Protein AF-A0A133XIB0-F1 (afdb_monomer)

Mean predicted aligned error: 13.29 Å

Foldseek 3Di:
DPPVVVVVVVVCVVPPPPPPPPVFPKAKDFPDWDDDPDQKTWTKIFIDGPNHTFKIWIKIARNVQLAIETEDIGGDPVCPPVLPLLVVVLVCVVPRSGHYDYPDPCVVSPVVNVVCCVPVVPPPPPHDPPPD

InterPro domains:
  IPR016181 Acyl-CoA N-acyltransferase [SSF55729] (41-116)

Sequence (132 aa):
MNLLKKQKILLKRLFAIPKNKHHMALEVVPISNKLPPGRCRTIIYAVFDRGRRLGTAEVEYFQEQQSAIIHQIKVEEDVRKQGVASYLVGWIIAHTPYRVGTLYEYHSAYHFWVKMRNRHGWRMLPAPAMSG

Nearest PDB structures (foldseek):
  5trm-assembly1_G  TM=6.796E-01  e=2.036E-03  Homo sapiens
  3owc-assembly2_B  TM=7.773E-01  e=1.513E-02  Pseudomonas aeruginosa PAO1
  5trm-assembly1_C  TM=6.629E-01  e=4.487E-03  Homo sapiens
  5trm-assembly1_T  TM=6.321E-01  e=3.739E-03  Homo sapiens
  8h6c-assembly1_F  TM=6.033E-01  e=4.223E-03  Homo sapiens

Structure (mmCIF, N/CA/C/O backbone):
data_AF-A0A133XIB0-F1
#
_entry.id   AF-A0A133XIB0-F1
#
loop_
_atom_site.group_PDB
_atom_site.id
_atom_site.type_symbol
_atom_site.label_atom_id
_atom_site.label_alt_id
_atom_site.label_comp_id
_atom_site.label_asym_id
_atom_site.label_entity_id
_atom_site.label_seq_id
_atom_site.pdbx_PDB_ins_code
_atom_site.Cartn_x
_atom_site.Cartn_y
_atom_site.Cartn_z
_atom_site.occupancy
_atom_site.B_iso_or_equiv
_atom_site.auth_seq_id
_atom_site.auth_comp_id
_atom_site.auth_asym_id
_atom_site.auth_atom_id
_atom_site.pdbx_PDB_model_num
ATOM 1 N N . MET A 1 1 ? -25.874 -36.073 40.725 1.00 48.44 1 MET A N 1
ATOM 2 C CA . MET A 1 1 ? -25.670 -35.612 39.329 1.00 48.44 1 MET A CA 1
ATOM 3 C C . MET A 1 1 ? -25.730 -34.086 39.273 1.00 48.44 1 MET A C 1
ATOM 5 O O . MET A 1 1 ? -26.831 -33.571 39.300 1.00 48.44 1 MET A O 1
ATOM 9 N N . ASN A 1 2 ? -24.603 -33.352 39.260 1.00 55.22 2 ASN A N 1
ATOM 10 C CA . ASN A 1 2 ? -24.566 -31.948 38.770 1.00 55.22 2 ASN A CA 1
ATOM 11 C C . ASN A 1 2 ? -23.175 -31.271 38.728 1.00 55.22 2 ASN A C 1
ATOM 13 O O . ASN A 1 2 ? -23.085 -30.124 38.292 1.00 55.22 2 ASN A O 1
ATOM 17 N N . LEU A 1 3 ? -22.071 -31.948 39.076 1.00 47.56 3 LEU A N 1
ATOM 18 C CA . LEU A 1 3 ? -20.728 -31.361 38.913 1.00 47.56 3 LEU A CA 1
ATOM 19 C C . LEU A 1 3 ? -20.275 -31.258 37.443 1.00 47.56 3 LEU A C 1
ATOM 21 O O . LEU A 1 3 ? -19.641 -30.274 37.064 1.00 47.56 3 LEU A O 1
ATOM 25 N N . LEU A 1 4 ? -20.686 -32.195 36.581 1.00 51.88 4 LEU A N 1
ATOM 26 C CA . LEU A 1 4 ? -20.302 -32.200 35.160 1.00 51.88 4 LEU A CA 1
ATOM 27 C C . LEU A 1 4 ? -20.970 -31.081 34.336 1.00 51.88 4 LEU A C 1
ATOM 29 O O . LEU A 1 4 ? -20.414 -30.628 33.336 1.00 51.88 4 LEU A O 1
ATOM 33 N N . LYS A 1 5 ? -22.139 -30.575 34.759 1.00 55.56 5 LYS A N 1
ATOM 34 C CA . LYS A 1 5 ? -22.805 -29.446 34.081 1.00 55.56 5 LYS A CA 1
ATOM 35 C C . LYS A 1 5 ? -22.134 -28.100 34.382 1.00 55.56 5 LYS A C 1
ATOM 37 O O . LYS A 1 5 ? -22.064 -27.261 33.486 1.00 55.56 5 LYS A O 1
ATOM 42 N N . LYS A 1 6 ? -21.596 -27.896 35.594 1.00 53.00 6 LYS A N 1
ATOM 43 C CA . LYS A 1 6 ? -20.950 -26.626 35.984 1.00 53.00 6 LYS A CA 1
ATOM 44 C C . LYS A 1 6 ? -19.601 -26.396 35.289 1.00 53.00 6 LYS A C 1
ATOM 46 O O . LYS A 1 6 ? -19.347 -25.278 34.848 1.00 53.00 6 LYS A O 1
ATOM 51 N N . GLN A 1 7 ? -18.778 -27.432 35.096 1.00 56.72 7 GLN A N 1
ATOM 52 C CA . GLN A 1 7 ? -17.493 -27.289 34.387 1.00 56.72 7 GLN A CA 1
ATOM 53 C C . GLN A 1 7 ? -17.665 -26.918 32.902 1.00 56.72 7 GLN A C 1
ATOM 55 O O . GLN A 1 7 ? -16.897 -26.122 32.361 1.00 56.72 7 GLN A O 1
ATOM 60 N N . LYS A 1 8 ? -18.731 -27.409 32.254 1.00 55.38 8 LYS A N 1
ATOM 61 C CA . LYS A 1 8 ? -19.037 -27.105 30.845 1.00 55.38 8 LYS A CA 1
ATOM 62 C C . LYS A 1 8 ? -19.359 -25.622 30.600 1.00 55.38 8 LYS A C 1
ATOM 64 O O . LYS A 1 8 ? -19.100 -25.109 29.513 1.00 55.38 8 LYS A O 1
ATOM 69 N N . ILE A 1 9 ? -19.910 -24.931 31.601 1.00 62.06 9 ILE A N 1
ATOM 70 C CA . ILE A 1 9 ? -20.248 -23.501 31.521 1.00 62.06 9 ILE A CA 1
ATOM 71 C C . ILE A 1 9 ? -19.000 -22.632 31.727 1.00 62.06 9 ILE A C 1
ATOM 73 O O . ILE A 1 9 ? -18.838 -21.630 31.030 1.00 62.06 9 ILE A O 1
ATOM 77 N N . LEU A 1 10 ? -18.093 -23.035 32.625 1.00 54.62 10 LEU A N 1
ATOM 78 C CA . LEU A 1 10 ? -16.854 -22.295 32.886 1.00 54.62 10 LEU A CA 1
ATOM 79 C C . LEU A 1 10 ? -15.926 -22.284 31.657 1.00 54.62 10 LEU A C 1
ATOM 81 O O . LEU A 1 10 ? -15.427 -21.230 31.271 1.00 54.62 10 LEU A O 1
ATOM 85 N N . LEU A 1 11 ? -15.780 -23.427 30.976 1.00 52.69 11 LEU A N 1
ATOM 86 C CA . LEU A 1 11 ? -14.984 -23.541 29.746 1.00 52.69 11 LEU A CA 1
ATOM 87 C C . LEU A 1 11 ? -15.562 -22.710 28.590 1.00 52.69 11 LEU A C 1
ATOM 89 O O . LEU A 1 11 ? -14.818 -22.033 27.888 1.00 52.69 11 LEU A O 1
ATOM 93 N N . LYS A 1 12 ? -16.891 -22.671 28.419 1.00 51.78 12 LYS A N 1
ATOM 94 C CA . LYS A 1 12 ? -17.523 -21.818 27.394 1.00 51.78 12 LYS A CA 1
ATOM 95 C C . LYS A 1 12 ? -17.293 -20.320 27.621 1.00 51.78 12 LYS A C 1
ATOM 97 O O . LYS A 1 12 ? -17.245 -19.581 26.643 1.00 51.78 12 LYS A O 1
ATOM 102 N N . ARG A 1 13 ? -17.153 -19.871 28.875 1.00 54.12 13 ARG A N 1
ATOM 103 C CA . ARG A 1 13 ? -16.846 -18.467 29.200 1.00 54.12 13 ARG A CA 1
ATOM 104 C C . ARG A 1 13 ? -15.378 -18.114 28.960 1.00 54.12 13 ARG A C 1
ATOM 106 O O . ARG A 1 13 ? -15.110 -17.018 28.490 1.00 54.12 13 ARG A O 1
A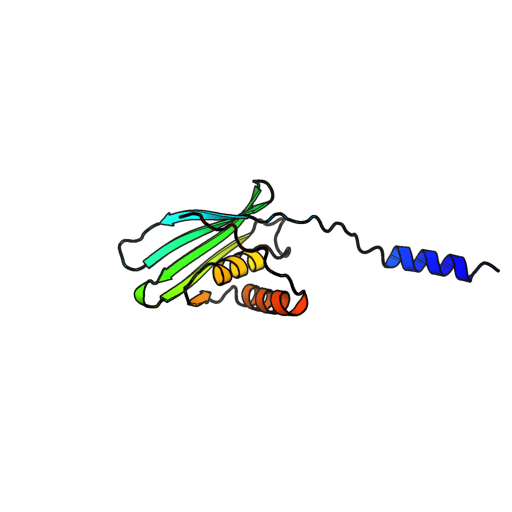TOM 113 N N . LEU A 1 14 ? -14.453 -19.040 29.213 1.00 51.53 14 LEU A N 1
ATOM 114 C CA . LEU A 1 14 ? -13.018 -18.831 28.969 1.00 51.53 14 LEU A CA 1
ATOM 115 C C . LEU A 1 14 ? -12.654 -18.836 27.473 1.00 51.53 14 LEU A C 1
ATOM 117 O O . LEU A 1 14 ? -11.699 -18.178 27.076 1.00 51.53 14 LEU A O 1
ATOM 121 N N . PHE A 1 15 ? -13.445 -19.514 26.633 1.00 49.06 15 PHE A N 1
ATOM 122 C CA . PHE A 1 15 ? -13.287 -19.534 25.170 1.00 49.06 15 PHE A CA 1
ATOM 123 C C . PHE A 1 15 ? -14.325 -18.688 24.420 1.00 49.06 15 PHE A C 1
ATOM 125 O O . PHE A 1 15 ? -14.504 -18.860 23.211 1.00 49.06 15 PHE A O 1
ATOM 132 N N . ALA A 1 16 ? -14.996 -17.752 25.098 1.00 44.78 16 ALA A N 1
ATOM 133 C CA . ALA A 1 16 ? -15.736 -16.686 24.434 1.00 44.78 16 ALA A CA 1
ATOM 134 C C . ALA A 1 16 ? -14.729 -15.707 23.805 1.00 44.78 16 ALA A C 1
ATOM 136 O O . ALA A 1 16 ? -14.565 -14.578 24.254 1.00 44.78 16 ALA A O 1
ATOM 137 N N . ILE A 1 17 ? -14.021 -16.169 22.769 1.00 45.66 17 ILE A N 1
ATOM 138 C CA . ILE A 1 17 ? -13.270 -15.314 21.857 1.00 45.66 17 ILE A CA 1
ATOM 139 C C . ILE A 1 17 ? -14.292 -14.295 21.357 1.00 45.66 17 ILE A C 1
ATOM 141 O O . ILE A 1 17 ? -15.292 -14.714 20.757 1.00 45.66 17 ILE A O 1
ATOM 145 N N . PRO A 1 18 ? -14.108 -12.993 21.626 1.00 40.75 18 PRO A N 1
ATOM 146 C CA . PRO A 1 18 ? -15.047 -11.991 21.171 1.00 40.75 18 PRO A CA 1
ATOM 147 C C . PRO A 1 18 ? -15.094 -12.083 19.648 1.00 40.75 18 PRO A C 1
ATOM 149 O O . PRO A 1 18 ? -14.157 -11.703 18.950 1.00 40.75 18 PRO A O 1
ATOM 152 N N . LYS A 1 19 ? -16.202 -12.602 19.111 1.00 43.84 19 LYS A N 1
ATOM 153 C CA . LYS A 1 19 ? -16.527 -12.527 17.685 1.00 43.84 19 LYS A CA 1
ATOM 154 C C . LYS A 1 19 ? -16.977 -11.106 17.335 1.00 43.84 19 LYS A C 1
ATOM 156 O O . LYS A 1 19 ? -17.892 -10.935 16.546 1.00 43.84 19 LYS A O 1
ATOM 161 N N . ASN A 1 20 ? -16.288 -10.085 17.838 1.00 40.84 20 ASN A N 1
ATOM 162 C CA . ASN A 1 20 ? -16.250 -8.802 17.153 1.00 40.84 20 ASN A CA 1
ATOM 163 C C . ASN A 1 20 ? -15.230 -8.922 16.020 1.00 40.84 20 ASN A C 1
ATOM 165 O O . ASN A 1 20 ? -14.233 -8.210 15.958 1.00 40.84 20 ASN A O 1
ATOM 169 N N . LYS A 1 21 ? -15.498 -9.841 15.081 1.00 48.38 21 LYS A N 1
ATOM 170 C CA . LYS A 1 21 ? -15.031 -9.655 13.711 1.00 48.38 21 LYS A CA 1
ATOM 171 C C . LYS A 1 21 ? -15.888 -8.527 13.154 1.00 48.38 21 LYS A C 1
ATOM 173 O O . LYS A 1 21 ? -16.837 -8.769 12.415 1.00 48.38 21 LYS A O 1
ATOM 178 N N . HIS A 1 22 ? -15.593 -7.294 13.556 1.00 49.78 22 HIS A N 1
ATOM 179 C CA . HIS A 1 22 ? -15.971 -6.163 12.733 1.00 49.78 22 HIS A CA 1
ATOM 180 C C . HIS A 1 22 ? -15.262 -6.408 11.406 1.00 49.78 22 HIS A C 1
ATOM 182 O O . HIS A 1 22 ? -14.036 -6.370 11.323 1.00 49.78 22 HIS A O 1
ATOM 188 N N . HIS A 1 23 ? -16.032 -6.819 10.403 1.00 55.50 23 HIS A N 1
ATOM 189 C CA . HIS A 1 23 ? -15.543 -6.892 9.042 1.00 55.50 23 HIS A CA 1
ATOM 190 C C . HIS A 1 23 ? -15.180 -5.456 8.654 1.00 55.50 23 HIS A C 1
ATOM 192 O O . HIS A 1 23 ? -16.072 -4.638 8.427 1.00 55.50 23 HIS A O 1
ATOM 198 N N . MET A 1 24 ? -13.885 -5.135 8.682 1.00 61.19 24 MET A N 1
ATOM 199 C CA . MET A 1 24 ? -13.374 -3.870 8.165 1.00 61.19 24 MET A CA 1
ATOM 200 C C . MET A 1 24 ? -13.529 -3.903 6.648 1.00 61.19 24 MET A C 1
ATOM 202 O O . MET A 1 24 ? -13.022 -4.819 5.994 1.00 61.19 24 MET A O 1
ATOM 206 N N . ALA A 1 25 ? -14.252 -2.934 6.096 1.00 76.12 25 ALA A N 1
ATOM 207 C CA . ALA A 1 25 ? -14.427 -2.800 4.657 1.00 76.12 25 ALA A CA 1
ATOM 208 C C . ALA A 1 25 ? -13.329 -1.8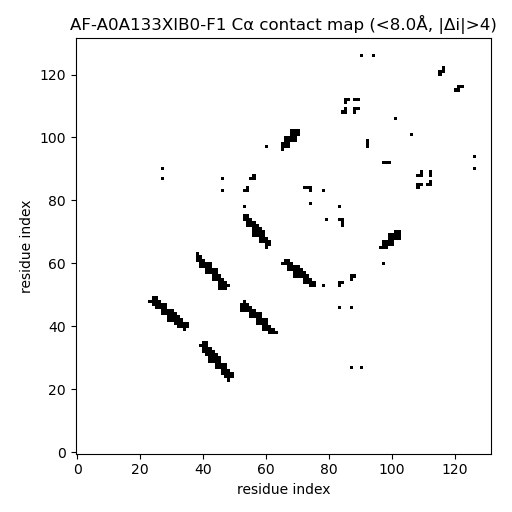63 4.149 1.00 76.12 25 ALA A C 1
ATOM 210 O O . ALA A 1 25 ? -13.562 -0.677 3.931 1.00 76.12 25 ALA A O 1
ATOM 211 N N . LEU A 1 26 ? -12.107 -2.397 4.058 1.00 82.62 26 LEU A N 1
ATOM 212 C CA . LEU A 1 26 ? -10.929 -1.616 3.694 1.00 82.62 26 LEU A CA 1
ATOM 213 C C . LEU A 1 26 ? -10.919 -1.294 2.196 1.00 82.62 26 LEU A C 1
ATOM 215 O O . LEU A 1 26 ? -10.774 -2.191 1.363 1.00 82.62 26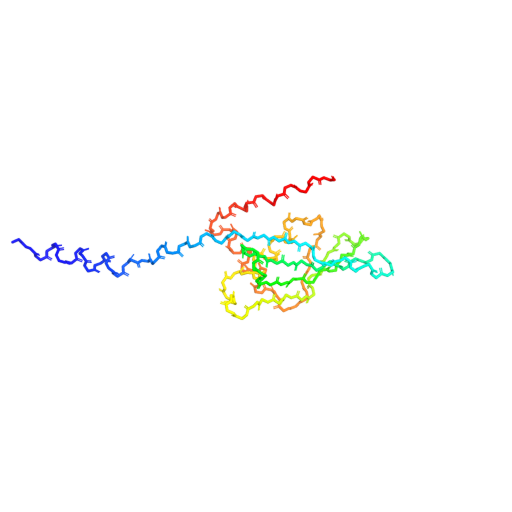 LEU A O 1
ATOM 219 N N . GLU A 1 27 ? -10.984 -0.014 1.864 1.00 87.38 27 GLU A N 1
ATOM 220 C CA . GLU A 1 27 ? -10.875 0.504 0.501 1.00 87.38 27 GLU A CA 1
ATOM 221 C C . GLU A 1 27 ? -9.505 1.158 0.300 1.00 87.38 27 GLU A C 1
ATOM 223 O O . GLU A 1 27 ? -9.046 1.883 1.177 1.00 87.38 27 GLU A O 1
ATOM 228 N N . VAL A 1 28 ? -8.835 0.914 -0.831 1.00 89.69 28 VAL A N 1
ATOM 229 C CA . VAL A 1 28 ? -7.560 1.569 -1.170 1.00 89.69 28 VAL A CA 1
ATOM 230 C C . VAL A 1 28 ? -7.760 2.453 -2.392 1.00 89.69 28 VAL A C 1
ATOM 232 O O . VAL A 1 28 ? -8.201 1.970 -3.430 1.00 89.69 28 VAL A O 1
ATOM 235 N N . VAL A 1 29 ? -7.406 3.732 -2.276 1.00 90.62 29 VAL A N 1
ATOM 236 C CA . VAL A 1 29 ? -7.616 4.744 -3.320 1.00 90.62 29 VAL A CA 1
ATOM 237 C C . VAL A 1 29 ? -6.313 5.514 -3.570 1.00 90.62 29 VAL A C 1
ATOM 239 O O . VAL A 1 29 ? -5.661 5.922 -2.602 1.00 90.62 29 VAL A O 1
ATOM 242 N N . PRO A 1 30 ? -5.894 5.747 -4.828 1.00 91.44 30 PRO A N 1
ATOM 243 C CA . PRO A 1 30 ? -4.803 6.671 -5.128 1.00 91.44 30 PRO A CA 1
ATOM 244 C C . PRO A 1 30 ? -5.253 8.121 -4.881 1.00 91.44 30 PRO A C 1
ATOM 246 O O . PRO A 1 30 ? -6.220 8.586 -5.474 1.00 91.44 30 PRO A O 1
ATOM 249 N N . ILE A 1 31 ? -4.547 8.853 -4.018 1.00 89.81 31 ILE A N 1
ATOM 250 C CA . ILE A 1 31 ? -4.887 10.234 -3.618 1.00 89.81 31 ILE A CA 1
ATOM 251 C C . ILE A 1 31 ? -3.924 11.293 -4.163 1.00 89.81 31 ILE A C 1
ATOM 253 O O . ILE A 1 31 ? -4.150 12.487 -3.998 1.00 89.81 31 ILE A O 1
ATOM 257 N N . SER A 1 32 ? -2.827 10.876 -4.788 1.00 84.50 32 SER A N 1
ATOM 258 C CA . SER A 1 32 ? -1.879 11.782 -5.429 1.00 84.50 32 SER A CA 1
ATOM 259 C C . SER A 1 32 ? -1.262 11.103 -6.634 1.00 84.50 32 SER A C 1
ATOM 261 O O . SER A 1 32 ? -0.885 9.933 -6.568 1.00 84.50 32 SER A O 1
ATOM 263 N N . ASN A 1 33 ? -1.119 11.875 -7.703 1.00 73.81 33 ASN A N 1
ATOM 264 C CA . ASN A 1 33 ? -0.374 11.496 -8.886 1.00 73.81 33 ASN A CA 1
ATOM 265 C C . ASN A 1 33 ? 0.666 12.581 -9.162 1.00 73.81 33 ASN A C 1
ATOM 267 O O . ASN A 1 33 ? 0.451 13.465 -9.991 1.00 73.81 33 ASN A O 1
ATOM 271 N N . LYS A 1 34 ? 1.770 12.556 -8.410 1.00 64.19 34 LYS A N 1
ATOM 272 C CA . LYS A 1 34 ? 2.893 13.441 -8.706 1.00 64.19 34 LYS A CA 1
ATOM 273 C C . LYS A 1 34 ? 3.728 12.749 -9.771 1.00 64.19 34 LYS A C 1
ATOM 275 O O . LYS A 1 34 ? 4.355 11.724 -9.517 1.00 64.19 34 LYS A O 1
ATOM 280 N N . LEU A 1 35 ? 3.694 13.308 -10.972 1.00 55.31 35 LEU A N 1
ATOM 281 C CA . LEU A 1 35 ? 4.643 12.988 -12.025 1.00 55.31 35 LEU A CA 1
ATOM 282 C C . LEU A 1 35 ? 5.876 13.866 -11.782 1.00 55.31 35 LEU A C 1
ATOM 284 O O . LEU A 1 35 ? 5.817 15.055 -12.106 1.00 55.31 35 LEU A O 1
ATOM 288 N N . PRO A 1 36 ? 6.979 13.365 -11.190 1.00 52.09 36 PRO A N 1
ATOM 289 C CA . PRO A 1 36 ? 8.246 14.028 -11.436 1.00 52.09 36 PRO A CA 1
ATOM 290 C C . PRO A 1 36 ? 8.508 13.979 -12.955 1.00 52.09 36 PRO A C 1
ATOM 292 O O . PRO A 1 36 ? 8.101 13.021 -13.619 1.00 52.09 36 PRO A O 1
ATOM 295 N N . PRO A 1 37 ? 9.128 15.009 -13.548 1.00 47.25 37 PRO A N 1
ATOM 296 C CA . PRO A 1 37 ? 9.447 14.994 -14.971 1.00 47.25 37 PRO A CA 1
ATOM 297 C C . PRO A 1 37 ? 10.394 13.817 -15.280 1.00 47.25 37 PRO A C 1
ATOM 299 O O . PRO A 1 37 ? 11.559 13.846 -14.895 1.00 47.25 37 PRO A O 1
ATOM 302 N N . GLY A 1 38 ? 9.893 12.760 -15.937 1.00 57.38 38 GLY A N 1
ATOM 303 C CA . GLY A 1 38 ? 10.684 11.586 -16.336 1.00 57.38 38 GLY A CA 1
ATOM 304 C C . GLY A 1 38 ? 9.942 10.238 -16.294 1.00 57.38 38 GLY A C 1
ATOM 305 O O . GLY A 1 38 ? 8.732 10.171 -16.111 1.00 57.38 38 GLY A O 1
ATOM 306 N N . ARG A 1 39 ? 10.704 9.143 -16.461 1.00 64.00 39 ARG A N 1
ATOM 307 C CA . ARG A 1 39 ? 10.275 7.717 -16.502 1.00 64.00 39 ARG A CA 1
ATOM 308 C C . ARG A 1 39 ? 9.792 7.152 -15.154 1.00 64.00 39 ARG A C 1
ATOM 310 O O . ARG A 1 39 ? 9.495 5.959 -15.044 1.00 64.00 39 ARG A O 1
ATOM 317 N N . CYS A 1 40 ? 9.760 8.006 -14.137 1.00 67.69 40 CYS A N 1
ATOM 318 C CA . CYS A 1 40 ? 9.449 7.670 -12.762 1.00 67.69 40 CYS A CA 1
ATOM 319 C C . CYS A 1 40 ? 8.117 8.315 -12.362 1.00 67.69 40 CYS A C 1
ATOM 321 O O . CYS A 1 40 ? 7.908 9.497 -12.626 1.00 67.69 40 CYS A O 1
ATOM 323 N N . ARG A 1 41 ? 7.200 7.562 -11.747 1.00 84.81 41 ARG A N 1
ATOM 324 C CA . ARG A 1 41 ? 5.881 8.069 -11.323 1.00 84.81 41 ARG A CA 1
ATOM 325 C C . ARG A 1 41 ? 5.648 7.773 -9.851 1.00 84.81 41 ARG A C 1
ATOM 327 O O . ARG A 1 41 ? 5.651 6.608 -9.472 1.00 84.81 41 ARG A O 1
ATOM 334 N N . THR A 1 42 ? 5.344 8.791 -9.049 1.00 89.62 42 THR A N 1
ATOM 335 C CA . THR A 1 42 ? 5.051 8.607 -7.621 1.00 89.62 42 THR A CA 1
ATOM 336 C C . THR A 1 42 ? 3.551 8.701 -7.360 1.00 89.62 42 THR A C 1
ATOM 338 O O . THR A 1 42 ? 2.908 9.723 -7.621 1.00 89.62 42 THR A O 1
ATOM 341 N N . ILE A 1 43 ? 2.980 7.622 -6.825 1.00 90.25 43 ILE A N 1
ATOM 342 C CA . ILE A 1 43 ? 1.565 7.511 -6.465 1.00 90.25 43 ILE A CA 1
ATOM 343 C C . ILE A 1 43 ? 1.458 7.337 -4.954 1.00 90.25 43 ILE A C 1
ATOM 345 O O . ILE A 1 43 ? 2.107 6.470 -4.369 1.00 90.25 43 ILE A O 1
ATOM 349 N N . ILE A 1 44 ? 0.603 8.142 -4.323 1.00 92.38 44 ILE A N 1
ATOM 350 C CA . ILE A 1 44 ? 0.257 7.959 -2.911 1.00 92.38 44 ILE A CA 1
ATOM 351 C C . ILE A 1 44 ? -1.079 7.235 -2.849 1.00 92.38 44 ILE A C 1
ATOM 353 O O . ILE A 1 44 ? -2.087 7.765 -3.311 1.00 92.38 44 ILE A O 1
ATOM 357 N N . TYR A 1 45 ? -1.089 6.050 -2.256 1.00 93.75 45 TYR A N 1
ATOM 358 C CA . TYR A 1 45 ? -2.299 5.302 -1.944 1.00 93.75 45 TYR A CA 1
ATOM 359 C C . TYR A 1 45 ? -2.745 5.616 -0.520 1.00 93.75 45 TYR A C 1
ATOM 361 O O . TYR A 1 45 ? -1.915 5.741 0.378 1.00 93.75 45 TYR A O 1
ATOM 369 N N . ALA A 1 46 ? -4.048 5.715 -0.299 1.00 93.88 46 ALA A N 1
ATOM 370 C CA . ALA A 1 46 ? -4.654 5.826 1.018 1.00 93.88 46 ALA A CA 1
ATOM 371 C C . ALA A 1 46 ? -5.613 4.662 1.242 1.00 93.88 46 ALA A C 1
ATOM 373 O O . ALA A 1 46 ? -6.314 4.255 0.320 1.00 93.88 46 ALA A O 1
ATOM 374 N N . VAL A 1 47 ? -5.641 4.137 2.465 1.00 92.38 47 VAL A N 1
ATOM 375 C CA . VAL A 1 47 ? -6.600 3.111 2.883 1.00 92.38 47 VAL A CA 1
ATOM 376 C C . VAL A 1 47 ? -7.672 3.731 3.769 1.00 92.38 47 VAL A C 1
ATOM 378 O O . VAL A 1 47 ? -7.355 4.495 4.684 1.00 92.38 47 VAL A O 1
ATOM 381 N N . PHE A 1 48 ? -8.928 3.395 3.502 1.00 91.38 48 PHE A N 1
ATOM 382 C CA . PHE A 1 48 ? -10.108 3.896 4.189 1.00 91.38 48 PHE A CA 1
ATOM 383 C C . PHE A 1 48 ? -10.930 2.751 4.781 1.00 91.38 48 PHE A C 1
ATOM 385 O O . PHE A 1 48 ? -10.968 1.658 4.228 1.00 91.38 48 PHE A O 1
ATOM 392 N N . ASP A 1 49 ? -11.621 3.023 5.882 1.00 89.75 49 ASP A N 1
ATOM 393 C CA . ASP A 1 49 ? -12.738 2.217 6.380 1.00 89.75 49 ASP A C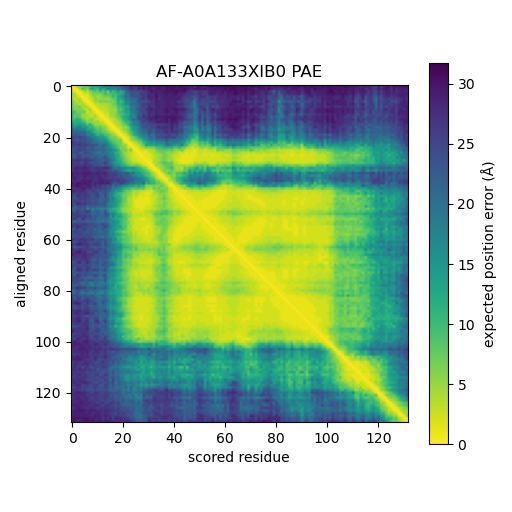A 1
ATOM 394 C C . ASP A 1 49 ? -13.921 3.160 6.596 1.00 89.75 49 ASP A C 1
ATOM 396 O O . ASP A 1 49 ? -13.831 4.110 7.375 1.00 89.75 49 ASP A O 1
ATOM 400 N N . ARG A 1 50 ? -15.018 2.942 5.860 1.00 86.56 50 ARG A N 1
ATOM 401 C CA . ARG A 1 50 ? -16.255 3.745 5.956 1.00 86.56 50 ARG A CA 1
ATOM 402 C C . ARG A 1 50 ? -16.017 5.262 5.850 1.00 86.56 50 ARG A C 1
ATOM 404 O O . ARG A 1 50 ? -16.551 6.042 6.633 1.00 86.56 50 ARG A O 1
ATOM 411 N N . GLY A 1 51 ? -15.175 5.676 4.903 1.00 89.31 51 GLY A N 1
ATOM 412 C CA . GLY A 1 51 ? -14.831 7.085 4.669 1.00 89.31 51 GLY A CA 1
ATOM 413 C C . GLY A 1 51 ? -13.770 7.663 5.614 1.00 89.31 51 GLY A C 1
ATOM 414 O O . GLY A 1 51 ? -13.272 8.760 5.369 1.00 89.31 51 GLY A O 1
ATOM 415 N N . ARG A 1 52 ? -13.349 6.934 6.656 1.00 91.75 52 ARG A N 1
ATOM 416 C CA . ARG A 1 52 ? -12.239 7.337 7.528 1.00 91.75 52 ARG A CA 1
ATOM 417 C C . ARG A 1 52 ? -10.913 6.842 6.961 1.00 91.75 52 ARG A C 1
ATOM 419 O O . ARG A 1 52 ? -10.731 5.640 6.790 1.00 91.75 52 ARG A O 1
ATOM 426 N N . ARG A 1 53 ? -9.957 7.746 6.732 1.00 95.06 53 ARG A N 1
ATOM 427 C CA . ARG A 1 53 ? -8.589 7.376 6.336 1.00 95.06 53 ARG A CA 1
ATOM 428 C C . ARG A 1 53 ? -7.860 6.715 7.508 1.00 95.06 53 ARG A C 1
ATOM 430 O O . ARG A 1 53 ? -7.805 7.287 8.591 1.00 95.06 53 ARG A O 1
ATOM 437 N N . LEU A 1 54 ? -7.293 5.535 7.276 1.00 93.12 54 LEU A N 1
ATOM 438 C CA . LEU A 1 54 ? -6.558 4.744 8.271 1.00 93.12 54 LEU A CA 1
ATOM 439 C C . LEU A 1 54 ? -5.041 4.743 8.039 1.00 93.12 54 LEU A C 1
ATOM 441 O O . LEU A 1 54 ? -4.269 4.444 8.950 1.00 93.12 54 LEU A O 1
ATOM 445 N N . GLY A 1 55 ? -4.594 5.050 6.822 1.00 94.56 55 GLY A N 1
ATOM 446 C CA . GLY A 1 55 ? -3.174 5.113 6.497 1.00 94.56 55 GLY A CA 1
ATOM 447 C C . GLY A 1 55 ? -2.900 5.486 5.048 1.00 94.56 55 GLY A C 1
ATOM 448 O O . GLY A 1 55 ? -3.819 5.582 4.233 1.00 94.56 55 GLY A O 1
ATOM 449 N N . THR A 1 56 ? -1.625 5.691 4.732 1.00 95.81 56 THR A N 1
ATOM 450 C CA . THR A 1 56 ? -1.128 5.995 3.390 1.00 95.81 56 THR A CA 1
ATOM 451 C C . THR A 1 56 ? 0.149 5.225 3.070 1.00 95.81 56 THR A C 1
ATOM 453 O O . THR A 1 56 ? 0.912 4.872 3.969 1.00 95.81 56 THR A O 1
ATOM 456 N N . ALA A 1 57 ? 0.394 4.994 1.782 1.00 93.25 57 ALA A N 1
ATOM 457 C CA . ALA A 1 57 ? 1.637 4.456 1.249 1.00 93.25 57 ALA A CA 1
ATOM 458 C C . ALA A 1 57 ? 2.091 5.285 0.048 1.00 93.25 57 ALA A C 1
ATOM 460 O O . ALA A 1 57 ? 1.309 5.527 -0.868 1.00 93.25 57 ALA A O 1
ATOM 461 N N . GLU A 1 58 ? 3.351 5.697 0.052 1.00 92.56 58 GLU A N 1
ATOM 462 C CA . GLU A 1 58 ? 3.995 6.360 -1.077 1.00 92.56 58 GLU A CA 1
ATOM 463 C C . GLU A 1 58 ? 4.767 5.330 -1.899 1.00 92.56 58 GLU A C 1
ATOM 465 O O . GLU A 1 58 ? 5.622 4.613 -1.370 1.00 92.56 58 GLU A O 1
ATOM 470 N N . VAL A 1 59 ? 4.427 5.234 -3.183 1.00 91.31 59 VAL A N 1
ATOM 471 C CA . VAL A 1 59 ? 4.969 4.229 -4.096 1.00 91.31 59 VAL A CA 1
ATOM 472 C C . VAL A 1 59 ? 5.515 4.914 -5.332 1.00 91.31 59 VAL A C 1
ATOM 474 O O . VAL A 1 59 ? 4.798 5.636 -6.021 1.00 91.31 59 VAL A O 1
ATOM 477 N N . GLU A 1 60 ? 6.773 4.645 -5.631 1.00 90.25 60 GLU A N 1
ATOM 478 C CA . GLU A 1 60 ? 7.449 5.132 -6.821 1.00 90.25 60 GLU A CA 1
ATOM 479 C C . GLU A 1 60 ? 7.541 4.014 -7.864 1.00 90.25 60 GLU A C 1
ATOM 481 O 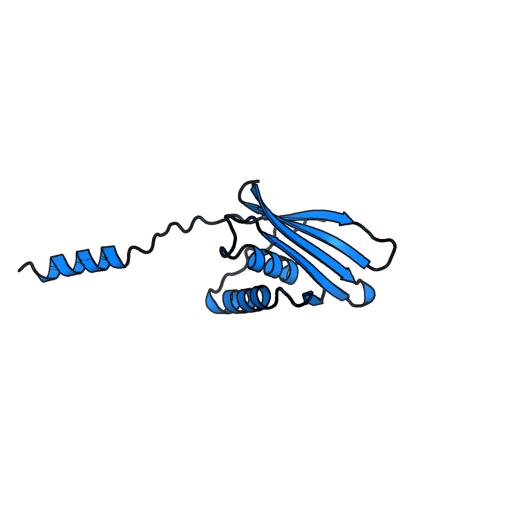O . GLU A 1 60 ? 7.940 2.896 -7.553 1.00 90.25 60 GLU A O 1
ATOM 486 N N . TYR A 1 61 ? 7.133 4.299 -9.096 1.00 89.25 61 TYR A N 1
ATOM 487 C CA . TYR A 1 61 ? 7.073 3.355 -10.207 1.00 89.25 61 TYR A CA 1
ATOM 488 C C . TYR A 1 61 ? 8.141 3.689 -11.233 1.00 89.25 61 TYR A C 1
ATOM 490 O O . TYR A 1 61 ? 8.194 4.811 -11.732 1.00 89.25 61 TYR A O 1
ATOM 498 N N . PHE A 1 62 ? 8.915 2.681 -11.611 1.00 87.56 62 PHE A N 1
ATOM 499 C CA . PHE A 1 62 ? 10.009 2.769 -12.562 1.00 87.56 62 PHE A CA 1
ATOM 500 C C . PHE A 1 62 ? 9.622 2.005 -13.833 1.00 87.56 62 PHE A C 1
ATOM 502 O O . PHE A 1 62 ? 9.703 0.774 -13.892 1.00 87.56 62 PHE A O 1
ATOM 509 N N . GLN A 1 63 ? 9.139 2.734 -14.847 1.00 84.25 63 GLN A N 1
ATOM 510 C CA . GLN A 1 63 ? 8.525 2.137 -16.042 1.00 84.25 63 GLN A CA 1
ATOM 511 C C . GLN A 1 63 ? 9.465 1.206 -16.814 1.00 84.25 63 GLN A C 1
ATOM 513 O O . GLN A 1 63 ? 9.064 0.115 -17.217 1.00 84.25 63 GLN A O 1
ATOM 518 N N . GLU A 1 64 ? 10.723 1.601 -16.986 1.00 85.31 64 GLU A N 1
ATOM 519 C CA . GLU A 1 64 ? 11.688 0.829 -17.776 1.00 85.31 64 GLU A CA 1
ATOM 520 C C . GLU A 1 64 ? 12.130 -0.452 -17.089 1.00 85.31 64 GLU A C 1
ATOM 522 O O . GLU A 1 64 ? 12.272 -1.493 -17.723 1.00 85.31 64 GLU A O 1
ATOM 527 N N . GLN A 1 65 ? 12.323 -0.384 -15.776 1.00 85.19 65 GLN A N 1
ATOM 528 C CA . GLN A 1 65 ? 12.729 -1.528 -14.975 1.00 85.19 65 GLN A CA 1
ATOM 529 C C . GLN A 1 65 ? 11.557 -2.474 -14.682 1.00 85.19 65 GLN A C 1
ATOM 531 O O . GLN A 1 65 ? 11.780 -3.565 -14.148 1.00 85.19 65 GLN A O 1
ATOM 536 N N . GLN A 1 66 ? 10.316 -2.075 -15.005 1.00 85.75 66 GLN A N 1
ATOM 537 C CA . GLN A 1 66 ? 9.098 -2.786 -14.605 1.00 85.75 66 GLN A CA 1
ATOM 538 C C . GLN A 1 66 ? 9.122 -3.097 -13.096 1.00 85.75 66 GLN A C 1
ATOM 540 O O . GLN A 1 66 ? 8.757 -4.192 -12.655 1.00 85.75 66 GLN A O 1
ATOM 545 N N . SER A 1 67 ? 9.589 -2.131 -12.295 1.00 87.38 67 SER A N 1
ATOM 546 C CA . SER A 1 67 ? 9.637 -2.207 -10.835 1.00 87.38 67 SER A CA 1
ATOM 547 C C . SER A 1 67 ? 8.891 -1.056 -10.156 1.00 87.38 67 SER A C 1
ATOM 549 O O . SER A 1 67 ? 8.650 -0.000 -10.739 1.00 87.38 67 SER A O 1
ATOM 551 N N . ALA A 1 68 ? 8.489 -1.278 -8.909 1.00 88.81 68 ALA A N 1
ATOM 552 C CA . ALA A 1 68 ? 7.920 -0.259 -8.038 1.00 88.81 68 ALA A CA 1
ATOM 553 C C . ALA A 1 68 ? 8.585 -0.344 -6.663 1.00 88.81 68 ALA A C 1
ATOM 555 O O . ALA A 1 68 ? 8.931 -1.434 -6.217 1.00 88.81 68 ALA A O 1
ATOM 556 N N . ILE A 1 69 ? 8.763 0.781 -5.980 1.00 88.44 69 ILE A N 1
ATOM 557 C CA . ILE A 1 69 ? 9.368 0.851 -4.651 1.00 88.44 69 ILE A CA 1
ATOM 558 C C . ILE A 1 69 ? 8.392 1.535 -3.704 1.00 88.44 69 ILE A C 1
ATOM 560 O O . ILE A 1 69 ? 7.963 2.662 -3.941 1.00 88.44 69 ILE A O 1
ATOM 564 N N . ILE A 1 70 ? 8.045 0.853 -2.613 1.00 89.62 70 ILE A N 1
ATOM 565 C CA . ILE A 1 70 ? 7.312 1.473 -1.506 1.00 89.62 70 ILE A CA 1
ATOM 566 C C . ILE A 1 70 ? 8.326 2.227 -0.639 1.00 89.62 70 ILE A C 1
ATOM 568 O O . ILE A 1 70 ? 9.190 1.600 -0.019 1.00 89.62 70 ILE A O 1
ATOM 572 N N . HIS A 1 71 ? 8.212 3.555 -0.612 1.00 87.81 71 HIS A N 1
ATOM 573 C CA . HIS A 1 71 ? 9.103 4.449 0.137 1.00 87.81 71 HIS A CA 1
ATOM 574 C C . HIS A 1 71 ? 8.699 4.569 1.594 1.00 87.81 71 HIS A C 1
ATOM 576 O O . HIS A 1 71 ? 9.518 4.433 2.497 1.00 87.81 71 HIS A O 1
ATOM 582 N N . GLN A 1 72 ? 7.417 4.830 1.824 1.00 89.12 72 GLN A N 1
ATOM 583 C CA . GLN A 1 72 ? 6.922 5.158 3.147 1.00 89.12 72 GLN A CA 1
ATOM 584 C C . GLN A 1 72 ? 5.507 4.634 3.333 1.00 89.12 72 GLN A C 1
ATOM 586 O O . GLN A 1 72 ? 4.676 4.735 2.433 1.00 89.12 72 GLN A O 1
ATOM 591 N N . ILE A 1 73 ? 5.223 4.123 4.530 1.00 91.25 73 ILE A N 1
ATOM 592 C CA . ILE A 1 73 ? 3.879 3.752 4.973 1.00 91.25 73 ILE A CA 1
ATOM 593 C C . ILE A 1 73 ? 3.597 4.446 6.302 1.00 91.25 73 ILE A C 1
ATOM 595 O O . ILE A 1 73 ? 4.336 4.275 7.275 1.00 91.25 73 ILE A O 1
ATOM 599 N N . LYS A 1 74 ? 2.499 5.199 6.364 1.00 93.25 74 LYS A N 1
ATOM 600 C CA . LYS A 1 74 ? 2.000 5.828 7.593 1.00 93.25 74 LYS A CA 1
ATOM 601 C C . LYS A 1 74 ? 0.646 5.230 7.941 1.00 93.25 74 LYS A C 1
ATOM 603 O O . LYS A 1 74 ? -0.216 5.114 7.080 1.00 93.25 74 LYS A O 1
ATOM 608 N N . VAL A 1 75 ? 0.459 4.849 9.200 1.00 92.12 75 VAL A N 1
ATOM 609 C CA . VAL A 1 75 ? -0.811 4.326 9.724 1.00 92.12 75 VAL A CA 1
ATOM 610 C C . VAL A 1 75 ? -1.191 5.147 10.948 1.00 92.12 75 VAL A C 1
ATOM 612 O O . VAL A 1 75 ? -0.326 5.421 11.793 1.00 92.12 75 VAL A O 1
ATOM 615 N N . GLU A 1 76 ? -2.467 5.526 11.018 1.00 92.81 76 GLU A N 1
ATOM 616 C CA . GLU A 1 76 ? -3.055 6.232 12.158 1.00 92.81 76 GLU A CA 1
ATOM 617 C C . GLU A 1 76 ? -2.799 5.455 13.452 1.00 92.81 76 GLU A C 1
ATOM 619 O O . GLU A 1 76 ? -2.796 4.223 13.470 1.00 92.81 76 GLU A O 1
ATOM 624 N N . GLU A 1 77 ? -2.516 6.166 14.538 1.00 91.19 77 GLU A N 1
ATOM 625 C CA . GLU A 1 77 ? -1.978 5.553 15.753 1.00 91.19 77 GLU A CA 1
ATOM 626 C C . GLU A 1 77 ? -2.923 4.526 16.388 1.00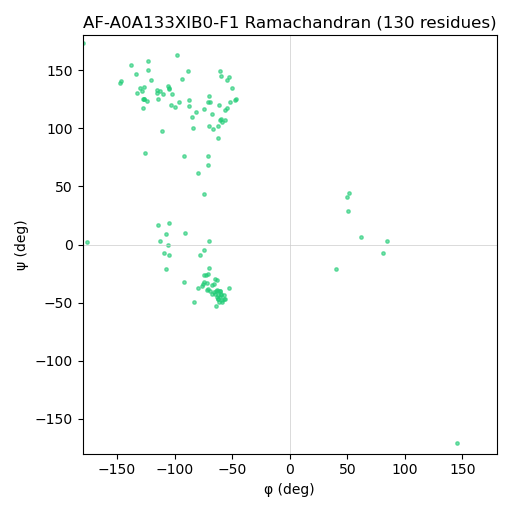 91.19 77 GLU A C 1
ATOM 628 O O . GLU A 1 77 ? -2.483 3.445 16.785 1.00 91.19 77 GLU A O 1
ATOM 633 N N . ASP A 1 78 ? -4.222 4.817 16.392 1.00 87.69 78 ASP A N 1
ATOM 634 C CA . ASP A 1 78 ? -5.265 3.976 16.978 1.00 87.69 78 ASP A CA 1
ATOM 635 C C . ASP A 1 78 ? -5.519 2.675 16.197 1.00 87.69 78 ASP A C 1
ATOM 637 O O . ASP A 1 78 ? -6.022 1.702 16.763 1.00 87.69 78 ASP A O 1
ATOM 641 N N . VAL A 1 79 ? -5.119 2.618 14.921 1.00 83.94 79 VAL A N 1
ATOM 642 C CA . VAL A 1 79 ? -5.216 1.415 14.073 1.00 83.94 79 VAL A CA 1
ATOM 643 C C . VAL A 1 79 ? -3.870 0.746 13.784 1.00 83.94 79 VAL A C 1
ATOM 645 O O . VAL A 1 79 ? -3.784 -0.218 13.010 1.00 83.94 79 VAL A O 1
ATOM 648 N N . ARG A 1 80 ? -2.795 1.179 14.455 1.00 84.06 80 ARG A N 1
ATOM 649 C CA . ARG A 1 80 ? -1.508 0.468 14.415 1.00 84.06 80 ARG A CA 1
ATOM 650 C C . ARG A 1 80 ? -1.659 -0.952 14.959 1.00 84.06 80 ARG A C 1
ATOM 652 O O . ARG A 1 80 ? -2.468 -1.234 15.834 1.00 84.06 80 ARG A O 1
ATOM 659 N N . LYS A 1 81 ? -0.846 -1.873 14.428 1.00 81.44 81 LYS A N 1
ATOM 660 C CA . LYS A 1 81 ? -0.856 -3.317 14.754 1.00 81.44 81 LYS A CA 1
ATOM 661 C C . LYS A 1 81 ? -2.166 -4.058 14.423 1.00 81.44 81 LYS A C 1
ATOM 663 O O . LYS A 1 81 ? -2.248 -5.252 14.685 1.00 81.44 81 LYS A O 1
ATOM 668 N N . GLN A 1 82 ? -3.131 -3.415 13.760 1.00 81.19 82 GLN A N 1
ATOM 669 C CA . GLN A 1 82 ? -4.366 -4.058 13.283 1.00 81.19 82 GLN A CA 1
ATOM 670 C C . GLN A 1 82 ? -4.253 -4.620 11.850 1.00 81.19 82 GLN A C 1
ATOM 672 O O . GLN A 1 82 ? -5.242 -5.010 11.242 1.00 81.19 82 GLN A O 1
ATOM 677 N N . GLY A 1 83 ? -3.042 -4.664 11.282 1.00 82.19 83 GLY A N 1
ATOM 678 C CA . GLY A 1 83 ? -2.793 -5.219 9.945 1.00 82.19 83 GLY A CA 1
ATOM 679 C C . GLY A 1 83 ? -3.023 -4.253 8.775 1.00 82.19 83 GLY A C 1
ATOM 680 O O . GLY A 1 83 ? -2.812 -4.655 7.635 1.00 82.19 83 GLY A O 1
ATOM 681 N N . VAL A 1 84 ? -3.370 -2.985 9.030 1.00 85.25 84 VAL A N 1
ATOM 682 C CA . VAL A 1 84 ? -3.614 -1.959 7.991 1.00 85.25 84 VAL A CA 1
ATOM 683 C C . VAL A 1 84 ? -2.414 -1.784 7.049 1.00 85.25 84 VAL A C 1
ATOM 685 O O . VAL A 1 84 ? -2.578 -1.826 5.833 1.00 85.25 84 VAL A O 1
ATOM 688 N N . ALA A 1 85 ? -1.193 -1.675 7.589 1.00 87.81 85 ALA A N 1
ATOM 689 C CA . ALA A 1 85 ? 0.025 -1.577 6.775 1.00 87.81 85 ALA A CA 1
ATOM 690 C C . ALA A 1 85 ? 0.223 -2.810 5.876 1.00 87.81 85 ALA A C 1
ATOM 692 O O . ALA A 1 85 ? 0.511 -2.681 4.690 1.00 87.81 85 ALA A O 1
ATOM 693 N N . SER A 1 86 ? 0.030 -4.012 6.425 1.00 83.69 86 SER A N 1
ATOM 694 C CA . SER A 1 86 ? 0.163 -5.262 5.671 1.00 83.69 86 SER A CA 1
ATOM 695 C C . SER A 1 86 ? -0.914 -5.423 4.603 1.00 83.69 86 SER A C 1
ATOM 697 O O . SER A 1 86 ? -0.623 -5.955 3.535 1.00 83.69 86 SER A O 1
ATOM 699 N N . TYR A 1 87 ? -2.138 -4.957 4.865 1.00 84.81 87 TYR A N 1
ATOM 700 C CA . TYR A 1 87 ? -3.194 -4.909 3.859 1.00 84.81 87 TYR A CA 1
ATOM 701 C C . TYR A 1 87 ? -2.807 -3.983 2.707 1.00 84.81 87 TYR A C 1
ATOM 703 O O . TYR A 1 87 ? -2.892 -4.393 1.555 1.00 84.81 87 TYR A O 1
ATOM 711 N N . LEU A 1 88 ? -2.313 -2.780 3.011 1.00 87.94 88 LEU A N 1
ATOM 712 C CA . LEU A 1 88 ? -1.930 -1.799 1.998 1.00 87.94 88 LEU A CA 1
ATOM 713 C C . LEU A 1 88 ? -0.773 -2.298 1.118 1.00 87.94 88 LEU A C 1
ATOM 715 O O . LEU A 1 88 ? -0.869 -2.238 -0.104 1.00 87.94 88 LEU A O 1
ATOM 719 N N . VAL A 1 89 ? 0.273 -2.880 1.718 1.00 87.56 89 VAL A N 1
ATOM 720 C CA . VAL A 1 89 ? 1.379 -3.531 0.982 1.00 87.56 89 VAL A CA 1
ATOM 721 C C . VAL A 1 89 ? 0.859 -4.663 0.103 1.00 87.56 89 VAL A C 1
ATOM 723 O O . VAL A 1 89 ? 1.190 -4.741 -1.078 1.00 87.56 89 VAL A O 1
ATOM 726 N N . GLY A 1 90 ? 0.023 -5.529 0.673 1.00 83.69 90 GLY A N 1
ATOM 727 C CA . GLY A 1 90 ? -0.571 -6.651 -0.036 1.00 83.69 90 GLY A CA 1
ATOM 728 C C . GLY A 1 90 ? -1.411 -6.233 -1.232 1.00 83.69 90 GLY A C 1
ATOM 729 O O . GLY A 1 90 ? -1.298 -6.820 -2.305 1.00 83.69 90 GLY A O 1
ATOM 730 N N . TRP A 1 91 ? -2.227 -5.197 -1.045 1.00 88.75 91 TRP A N 1
ATOM 731 C CA . TRP A 1 91 ? -3.040 -4.617 -2.099 1.00 88.75 91 TRP A CA 1
ATOM 732 C C . TRP A 1 91 ? -2.159 -4.053 -3.214 1.00 88.75 91 TRP A C 1
ATOM 734 O O . TRP A 1 91 ? -2.396 -4.381 -4.370 1.00 88.75 91 TRP A O 1
ATOM 744 N N . ILE A 1 92 ? -1.108 -3.289 -2.888 1.00 88.56 92 ILE A N 1
ATOM 745 C CA . ILE A 1 92 ? -0.188 -2.733 -3.894 1.00 88.56 92 ILE A CA 1
ATOM 746 C C . ILE A 1 92 ? 0.445 -3.857 -4.716 1.00 88.56 92 ILE A C 1
ATOM 748 O O . ILE A 1 92 ? 0.379 -3.809 -5.936 1.00 88.56 92 ILE A O 1
ATOM 752 N N . ILE A 1 93 ? 0.988 -4.892 -4.067 1.00 85.19 93 ILE A N 1
ATOM 753 C CA . ILE A 1 93 ? 1.623 -6.040 -4.741 1.00 85.19 93 ILE A CA 1
ATOM 754 C C . ILE A 1 93 ? 0.641 -6.783 -5.651 1.00 85.19 93 ILE A C 1
ATOM 756 O O . ILE A 1 93 ? 1.018 -7.224 -6.730 1.00 85.19 93 ILE A O 1
ATOM 760 N N . ALA A 1 94 ? -0.609 -6.946 -5.217 1.00 82.31 94 ALA A N 1
ATOM 761 C CA . ALA A 1 94 ? -1.616 -7.678 -5.975 1.00 82.31 94 ALA A CA 1
ATOM 762 C C . ALA A 1 94 ? -2.156 -6.908 -7.191 1.00 82.31 94 ALA A C 1
ATOM 764 O O . ALA A 1 94 ? -2.615 -7.542 -8.138 1.00 82.31 94 ALA A O 1
ATOM 765 N N . HIS A 1 95 ? -2.117 -5.572 -7.162 1.00 86.62 95 HIS A N 1
ATOM 766 C CA . HIS A 1 95 ? -2.762 -4.717 -8.170 1.00 86.62 95 HIS A CA 1
ATOM 767 C C . HIS A 1 95 ? -1.780 -3.932 -9.038 1.00 86.62 95 HIS A C 1
ATOM 769 O O . HIS A 1 95 ? -2.195 -3.162 -9.901 1.00 86.62 95 HIS A O 1
ATOM 775 N N . THR A 1 96 ? -0.481 -4.141 -8.845 1.00 84.62 96 THR A N 1
ATOM 776 C CA . THR A 1 96 ? 0.556 -3.578 -9.701 1.00 84.62 96 THR A CA 1
ATOM 777 C C . THR A 1 96 ? 1.139 -4.648 -10.626 1.00 84.62 96 THR A C 1
ATOM 779 O O . THR A 1 96 ? 1.467 -5.739 -10.159 1.00 84.62 96 THR A O 1
ATOM 782 N N . PRO A 1 97 ? 1.326 -4.367 -11.929 1.00 80.31 97 PRO A N 1
ATOM 783 C CA . PRO A 1 97 ? 2.059 -5.268 -12.821 1.00 80.31 97 PRO A CA 1
ATOM 784 C C . PRO A 1 97 ? 3.581 -5.235 -12.581 1.00 80.31 97 PRO A C 1
ATOM 786 O O . PRO A 1 97 ? 4.324 -5.994 -13.199 1.00 80.31 97 PRO A O 1
ATOM 789 N N . TYR A 1 98 ? 4.058 -4.353 -11.699 1.00 81.56 98 TYR A N 1
ATOM 790 C CA . TYR A 1 98 ? 5.474 -4.112 -11.452 1.00 81.56 98 TYR A CA 1
ATOM 791 C C . TYR A 1 98 ? 6.034 -5.044 -10.374 1.00 81.56 98 TYR A C 1
ATOM 793 O O . TYR A 1 98 ? 5.363 -5.394 -9.403 1.00 81.56 98 TYR A O 1
ATOM 801 N N . ARG A 1 99 ? 7.322 -5.380 -10.477 1.00 80.62 99 ARG A N 1
ATOM 802 C CA . ARG A 1 99 ? 8.050 -6.034 -9.383 1.00 80.62 99 ARG A CA 1
ATOM 803 C C . ARG A 1 99 ? 8.207 -5.059 -8.218 1.00 80.62 99 ARG A C 1
ATOM 805 O O . ARG A 1 99 ? 8.920 -4.065 -8.336 1.0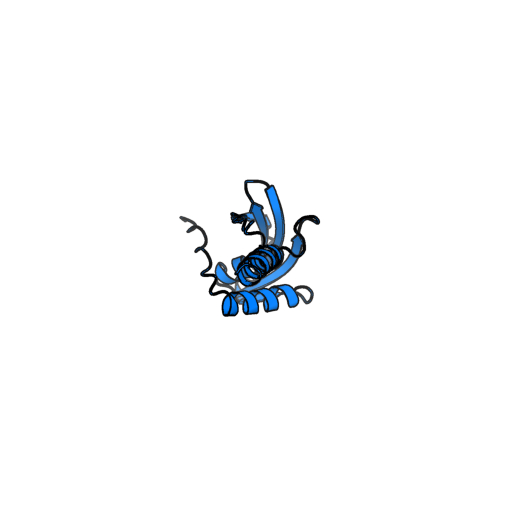0 80.62 99 ARG A O 1
ATOM 812 N N . VAL A 1 100 ? 7.540 -5.335 -7.100 1.00 82.00 100 VAL A N 1
ATOM 813 C CA . VAL A 1 100 ? 7.543 -4.438 -5.936 1.00 82.00 100 VAL A CA 1
ATOM 814 C C . VAL A 1 100 ? 8.729 -4.729 -5.021 1.00 82.00 100 VAL A C 1
ATOM 816 O O . VAL A 1 100 ? 8.838 -5.818 -4.461 1.00 82.00 100 VAL A O 1
ATOM 819 N N . GLY A 1 101 ? 9.589 -3.733 -4.8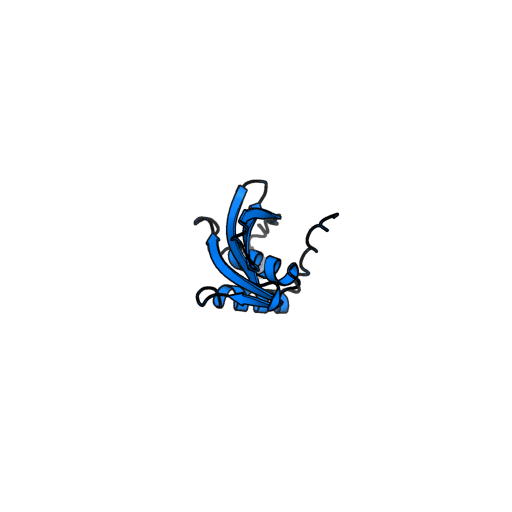36 1.00 78.88 101 GLY A N 1
ATOM 820 C CA . GLY A 1 101 ? 10.558 -3.648 -3.752 1.00 78.88 101 GLY A CA 1
ATOM 821 C C . GLY A 1 101 ? 10.046 -2.772 -2.605 1.00 78.88 101 GLY A C 1
ATOM 822 O O . GLY A 1 101 ? 9.118 -1.975 -2.752 1.00 78.88 101 GLY A O 1
ATOM 823 N N . THR A 1 102 ? 10.671 -2.899 -1.439 1.00 64.94 102 THR A N 1
ATOM 824 C CA . THR A 1 102 ? 10.420 -2.020 -0.287 1.00 64.94 102 THR A CA 1
ATOM 825 C C . THR A 1 102 ? 11.750 -1.478 0.206 1.00 64.94 102 THR A C 1
ATOM 827 O O . THR A 1 102 ? 12.667 -2.277 0.419 1.00 64.94 102 THR A O 1
ATOM 830 N N . LEU A 1 103 ? 11.863 -0.171 0.442 1.00 61.84 103 LEU A N 1
ATOM 831 C CA . LEU A 1 103 ? 13.032 0.378 1.128 1.00 61.84 103 LEU A CA 1
ATOM 832 C C . LEU A 1 103 ? 12.990 -0.058 2.599 1.00 61.84 103 LEU A C 1
ATOM 834 O O . LEU A 1 103 ? 12.178 0.427 3.374 1.00 61.84 103 LEU A O 1
ATOM 838 N N . TYR A 1 104 ? 13.804 -1.072 2.902 1.00 48.53 104 TYR A N 1
ATOM 839 C CA . TYR A 1 104 ? 14.410 -1.528 4.166 1.00 48.53 104 TYR A CA 1
ATOM 840 C C . TYR A 1 104 ? 13.645 -1.533 5.516 1.00 48.53 104 TYR A C 1
ATOM 842 O O . TYR 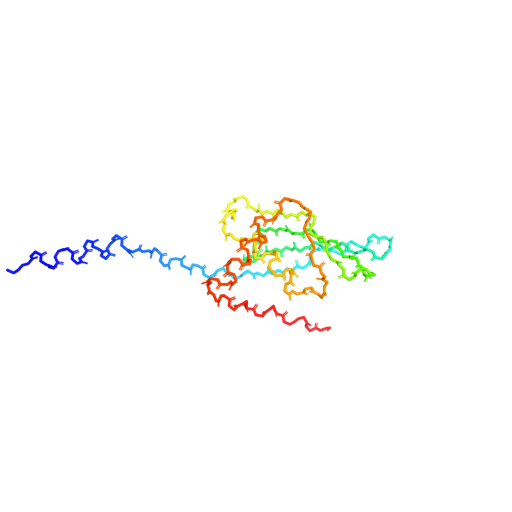A 1 104 ? 14.000 -2.350 6.360 1.00 48.53 104 TYR A O 1
ATOM 850 N N . GLU A 1 105 ? 12.563 -0.786 5.746 1.00 49.22 105 GLU A N 1
ATOM 851 C CA . GLU A 1 105 ? 11.890 -0.720 7.064 1.00 49.22 105 GLU A CA 1
ATOM 852 C C . GLU A 1 105 ? 10.564 -1.498 7.160 1.00 49.22 105 GLU A C 1
ATOM 854 O O . GLU A 1 105 ? 10.040 -1.720 8.251 1.00 49.22 105 GLU A O 1
ATOM 859 N N . TYR A 1 106 ? 10.038 -2.005 6.040 1.00 53.00 106 TYR A N 1
ATOM 860 C CA . TYR A 1 106 ? 8.732 -2.688 6.000 1.00 53.00 106 TYR A CA 1
ATOM 861 C C . TYR A 1 106 ? 8.810 -4.181 5.653 1.00 53.00 106 TYR A C 1
ATOM 863 O O . TYR A 1 106 ? 7.789 -4.809 5.357 1.00 53.00 106 TYR A O 1
ATOM 871 N N . HIS A 1 107 ? 10.000 -4.786 5.760 1.00 54.84 107 HIS A N 1
ATOM 872 C CA . HIS A 1 107 ? 10.194 -6.234 5.596 1.00 54.84 107 HIS A CA 1
ATOM 873 C C . HIS A 1 107 ? 9.255 -7.049 6.495 1.00 54.84 107 HIS A C 1
ATOM 875 O O . HIS A 1 107 ? 8.711 -8.068 6.073 1.00 54.84 107 HIS A O 1
ATOM 881 N N . SER A 1 108 ? 8.994 -6.573 7.714 1.00 55.22 108 SER A N 1
ATOM 882 C CA . SER A 1 108 ? 8.043 -7.196 8.637 1.00 55.22 108 SER A CA 1
ATOM 883 C C . SER A 1 108 ? 6.608 -7.186 8.095 1.00 55.22 108 SER A C 1
ATOM 885 O O . SER A 1 108 ? 5.917 -8.195 8.219 1.00 55.22 108 SER A O 1
ATOM 887 N N . ALA A 1 109 ? 6.168 -6.109 7.435 1.00 56.09 109 ALA A N 1
ATOM 888 C CA . ALA A 1 109 ? 4.840 -6.010 6.831 1.00 56.09 109 ALA A CA 1
ATOM 889 C C . ALA A 1 109 ? 4.695 -6.931 5.610 1.00 56.09 109 ALA A C 1
ATOM 891 O O . ALA A 1 109 ? 3.658 -7.584 5.474 1.00 56.09 109 ALA A O 1
ATOM 892 N N . TYR A 1 110 ? 5.741 -7.034 4.781 1.00 60.81 110 TYR A N 1
ATOM 893 C CA . TYR A 1 110 ? 5.810 -7.970 3.655 1.00 60.81 110 TYR A CA 1
ATOM 894 C C . TYR A 1 110 ? 5.797 -9.432 4.124 1.00 60.81 110 TYR A C 1
ATOM 896 O O . TYR A 1 110 ? 4.932 -10.207 3.715 1.00 60.81 110 TYR A O 1
ATOM 904 N N . HIS A 1 111 ? 6.685 -9.811 5.050 1.00 60.28 111 HIS A N 1
ATOM 905 C CA . HIS A 1 111 ? 6.714 -11.163 5.617 1.00 60.28 111 HIS A CA 1
ATOM 906 C C . HIS A 1 111 ? 5.408 -11.516 6.331 1.00 60.28 111 HIS A C 1
ATOM 908 O O . HIS A 1 111 ? 4.916 -12.638 6.201 1.00 60.28 111 HIS A O 1
ATOM 914 N N . PHE A 1 112 ? 4.821 -10.566 7.061 1.00 58.66 112 PHE A N 1
ATOM 915 C CA . PHE A 1 112 ? 3.517 -10.745 7.685 1.00 58.66 112 PHE A CA 1
ATOM 916 C C . PHE A 1 112 ? 2.425 -10.971 6.636 1.00 58.66 112 PHE A C 1
ATOM 918 O O . PHE A 1 112 ? 1.629 -11.891 6.800 1.00 58.66 112 PHE A O 1
ATOM 925 N N . TRP A 1 113 ? 2.416 -10.215 5.533 1.00 62.12 113 TRP A N 1
ATOM 926 C CA . TRP A 1 113 ? 1.467 -10.424 4.437 1.00 62.12 113 TRP A CA 1
ATOM 927 C C . TRP A 1 113 ? 1.619 -11.806 3.787 1.00 62.12 113 TRP A C 1
ATOM 929 O O . TRP A 1 113 ? 0.636 -12.541 3.689 1.00 62.12 113 TRP A O 1
ATOM 939 N N . VAL A 1 114 ? 2.843 -12.212 3.429 1.00 61.91 114 VAL A N 1
ATOM 940 C CA . VAL A 1 114 ? 3.122 -13.548 2.864 1.00 61.91 114 VAL A CA 1
ATOM 941 C C . VAL A 1 114 ? 2.656 -14.649 3.826 1.00 61.91 114 VAL A C 1
ATOM 943 O O . VAL A 1 114 ? 1.994 -15.608 3.422 1.00 61.91 114 VAL A O 1
ATOM 946 N N . LYS A 1 115 ? 2.927 -14.491 5.127 1.00 57.84 115 LYS A N 1
ATOM 947 C CA . LYS A 1 115 ? 2.502 -15.434 6.172 1.00 57.84 115 LYS A CA 1
ATOM 948 C C . LYS A 1 115 ? 0.977 -15.474 6.336 1.00 57.84 115 LYS A C 1
ATOM 950 O O . LYS A 1 115 ? 0.420 -16.559 6.492 1.00 57.84 115 LYS A O 1
ATOM 955 N N . MET A 1 116 ? 0.295 -14.329 6.280 1.00 52.41 116 MET A N 1
ATOM 956 C CA . MET A 1 116 ? -1.168 -14.222 6.383 1.00 52.41 116 MET A CA 1
ATOM 957 C C . MET A 1 116 ? -1.880 -14.834 5.171 1.00 52.41 116 MET A C 1
ATOM 959 O O . MET A 1 116 ? -2.846 -15.579 5.356 1.00 52.41 116 MET A O 1
ATOM 963 N N . ARG A 1 117 ? -1.371 -14.592 3.952 1.00 57.47 117 ARG A N 1
ATOM 964 C CA . ARG A 1 117 ? -1.883 -15.173 2.698 1.00 57.47 117 ARG A CA 1
ATOM 965 C C . ARG A 1 117 ? -1.881 -16.701 2.749 1.00 57.47 117 ARG A C 1
ATOM 967 O O . ARG A 1 117 ? -2.893 -17.324 2.442 1.00 57.47 117 ARG A O 1
ATOM 974 N N . ASN A 1 118 ? -0.776 -17.290 3.203 1.00 54.69 118 ASN A N 1
ATOM 975 C CA . ASN A 1 118 ? -0.614 -18.744 3.251 1.00 54.69 118 ASN A CA 1
ATOM 976 C C . ASN A 1 118 ? -1.409 -19.407 4.387 1.00 54.69 118 ASN A C 1
ATOM 978 O O . ASN A 1 118 ? -1.854 -20.541 4.239 1.00 54.69 118 ASN A O 1
ATOM 982 N N . ARG A 1 119 ? -1.590 -18.728 5.529 1.00 48.88 119 ARG A N 1
ATOM 983 C CA . ARG A 1 119 ? -2.132 -19.357 6.748 1.00 48.88 119 ARG A CA 1
ATOM 984 C C . ARG A 1 119 ? -3.644 -19.256 6.897 1.00 48.88 119 ARG A C 1
ATOM 986 O O . ARG A 1 119 ? -4.250 -20.149 7.480 1.00 48.88 119 ARG A O 1
ATOM 993 N N . HIS A 1 120 ? -4.256 -18.177 6.416 1.00 43.03 120 HIS A N 1
ATOM 994 C CA . HIS A 1 120 ? -5.685 -17.947 6.635 1.00 43.03 120 HIS A CA 1
ATOM 995 C C . HIS A 1 120 ? -6.551 -18.189 5.406 1.00 43.03 120 HIS A C 1
ATOM 997 O O . HIS A 1 120 ? -7.764 -18.007 5.497 1.00 43.03 120 HIS A O 1
ATOM 1003 N N . GLY A 1 121 ? -5.957 -18.573 4.269 1.00 43.16 121 GLY A N 1
ATOM 1004 C CA . GLY A 1 121 ? -6.699 -18.732 3.022 1.00 43.16 121 GLY A CA 1
ATOM 1005 C C . GLY A 1 121 ? -7.545 -17.498 2.706 1.00 43.16 121 GLY A C 1
ATOM 1006 O O . GLY A 1 121 ? -8.611 -17.644 2.109 1.00 43.16 121 GLY A O 1
ATOM 1007 N N . TRP A 1 122 ? -7.117 -16.307 3.165 1.00 43.00 122 TRP A N 1
ATOM 1008 C CA . TRP A 1 122 ? -7.762 -15.041 2.839 1.00 43.00 122 TRP A CA 1
ATOM 1009 C C . TRP A 1 122 ? -7.631 -14.900 1.330 1.00 43.00 122 TRP A C 1
ATOM 1011 O O . TRP A 1 122 ? -6.620 -14.428 0.812 1.00 43.00 122 TRP A O 1
ATOM 1021 N N . ARG A 1 123 ? -8.654 -15.388 0.623 1.00 44.06 123 ARG A N 1
ATOM 1022 C CA . ARG A 1 123 ? -8.943 -14.991 -0.742 1.00 44.06 123 ARG A CA 1
ATOM 1023 C C . ARG A 1 123 ? -9.078 -13.487 -0.641 1.00 44.06 123 ARG A C 1
ATOM 1025 O O . ARG A 1 123 ? -10.013 -13.007 -0.003 1.00 44.06 123 ARG A O 1
ATOM 1032 N N . MET A 1 124 ? -8.081 -12.767 -1.148 1.00 45.28 124 MET A N 1
ATOM 1033 C CA . MET A 1 124 ? -8.213 -11.332 -1.338 1.00 45.28 124 MET A CA 1
ATOM 1034 C C . MET A 1 124 ? -9.571 -11.132 -2.001 1.00 45.28 124 MET A C 1
ATOM 1036 O O . MET A 1 124 ? -9.855 -11.793 -3.005 1.00 45.28 124 MET A O 1
ATOM 1040 N N . LEU A 1 125 ? -10.430 -10.303 -1.401 1.00 36.28 125 LEU A N 1
ATOM 1041 C CA . LEU A 1 125 ? -11.523 -9.743 -2.178 1.00 36.28 125 LEU A CA 1
ATOM 1042 C C . LEU A 1 125 ? -10.836 -9.151 -3.416 1.00 36.28 125 LEU A C 1
ATOM 1044 O O . LEU A 1 125 ? -9.861 -8.414 -3.231 1.00 36.28 125 LEU A O 1
ATOM 1048 N N . PRO A 1 126 ? -11.211 -9.569 -4.640 1.00 37.53 126 PRO A N 1
ATOM 1049 C CA . PRO A 1 126 ? -10.626 -8.980 -5.836 1.00 37.53 126 PRO A CA 1
ATOM 1050 C C . PRO A 1 126 ? -10.736 -7.465 -5.677 1.00 37.53 126 PRO A C 1
ATOM 1052 O O . PRO A 1 126 ? -11.783 -6.996 -5.214 1.00 37.53 126 PRO A O 1
ATOM 1055 N N . ALA A 1 127 ? -9.671 -6.702 -5.968 1.00 36.62 127 ALA A N 1
ATOM 1056 C CA . ALA A 1 127 ? -9.862 -5.258 -5.993 1.00 36.62 127 ALA A CA 1
ATOM 1057 C C . ALA A 1 127 ? -11.042 -4.952 -6.910 1.00 36.62 127 ALA A C 1
ATOM 1059 O O . ALA A 1 127 ? -11.227 -5.653 -7.916 1.00 36.62 127 ALA A O 1
ATOM 1060 N N . PRO A 1 128 ? -11.843 -3.932 -6.564 1.00 37.03 128 PRO A N 1
ATOM 1061 C CA . PRO A 1 128 ? -12.836 -3.424 -7.490 1.00 37.03 128 PRO A CA 1
ATOM 1062 C C . PRO A 1 128 ? -12.157 -3.224 -8.845 1.00 37.03 128 PRO A C 1
ATOM 1064 O O . PRO A 1 128 ? -11.102 -2.592 -8.935 1.00 37.03 128 PRO A O 1
ATOM 1067 N N . ALA A 1 129 ? -12.721 -3.852 -9.877 1.00 29.23 129 ALA A N 1
ATOM 1068 C CA . ALA A 1 129 ? -12.243 -3.694 -11.235 1.00 29.23 129 ALA A CA 1
ATOM 1069 C C . ALA A 1 129 ? -12.275 -2.198 -11.552 1.00 29.23 129 ALA A C 1
ATOM 1071 O O . ALA A 1 129 ? -13.340 -1.584 -11.538 1.00 29.23 129 ALA A O 1
ATOM 1072 N N . MET A 1 130 ? -11.107 -1.605 -11.792 1.00 29.19 130 MET A N 1
ATOM 1073 C CA . MET A 1 130 ? -11.046 -0.276 -12.377 1.00 29.19 130 MET A CA 1
ATOM 1074 C C . MET A 1 130 ? -11.585 -0.406 -13.803 1.00 29.19 130 MET A C 1
ATOM 1076 O O . MET A 1 130 ? -10.879 -0.891 -14.686 1.00 29.19 130 MET A O 1
ATOM 1080 N N . SER A 1 131 ? -12.856 -0.056 -14.013 1.00 27.97 131 SER A N 1
ATOM 1081 C CA . SER A 1 131 ? -13.382 0.197 -15.353 1.00 27.97 131 SER A CA 1
ATOM 1082 C C . SER A 1 131 ? -12.588 1.365 -15.930 1.00 27.97 131 SER A C 1
ATOM 1084 O O . SER A 1 131 ? -12.519 2.415 -15.287 1.00 27.97 131 SER A O 1
ATOM 1086 N N . GLY A 1 132 ? -11.921 1.103 -17.056 1.00 28.27 132 GLY A N 1
ATOM 1087 C CA . GLY A 1 132 ? -10.975 2.005 -17.715 1.00 28.27 132 GLY A CA 1
ATOM 1088 C C . GLY A 1 132 ? -11.550 3.333 -18.174 1.00 28.27 132 GLY A C 1
ATOM 1089 O O . GLY A 1 132 ? -12.792 3.479 -18.206 1.00 28.27 132 GLY A O 1
#

Solvent-accessible surface area (backbone atoms only — not comparable to full-atom values): 7938 Å² total; per-residue (Å²): 142,64,70,76,64,56,56,60,53,55,53,55,62,76,64,59,68,78,82,75,72,71,79,75,64,73,44,77,45,79,78,41,80,50,68,56,97,69,72,43,40,39,37,31,36,34,34,26,45,90,86,42,79,48,32,39,37,39,32,40,34,34,64,89,77,44,28,27,36,39,68,48,76,52,62,42,77,93,53,53,96,71,50,55,69,24,49,52,53,48,50,50,59,73,74,42,97,39,52,71,47,66,61,85,80,52,61,66,39,52,52,48,34,58,51,46,48,74,72,66,66,59,70,70,75,74,72,80,78,78,79,128

Organism: NCBI:txid281362

Secondary structure (DSSP, 8-state):
--HHHHHHHHHHHHT----------EEEEEEEEE--SSSEEEEEEEEEETTEEEEEEEEEEETTTTEEEEEEEEE-GGGTTTTHHHHHHHHHHHH-SSEEEE-SS-HHHHHHHHHHHHHH---PPPPPP---

Radius of gyration: 20.02 Å; Cα contacts (8 Å, |Δi|>4): 175; chains: 1; bounding box: 40×51×57 Å

pLDDT: mean 70.19, std 19.8, range [27.97, 95.81]